Protein AF-A0A6G2QNS3-F1 (afdb_monomer_lite)

Secondary structure (DSSP, 8-state):
---EEEEEESS--SSTT-----GGGHHHHHHHHHHHHH-TTTEEEEEEEPSS--HHHHHHHHHHHH--TT-SEEEE-SS-EEE---------PPP-----S----TTTT-

Structure (mmCIF, N/CA/C/O backbone):
data_AF-A0A6G2QNS3-F1
#
_entry.id   AF-A0A6G2QNS3-F1
#
loop_
_atom_site.group_PDB
_atom_site.id
_atom_site.type_symbol
_atom_site.label_atom_id
_atom_site.label_alt_id
_atom_site.label_comp_id
_atom_site.label_asym_id
_atom_site.label_entity_id
_atom_site.label_seq_id
_atom_site.pdbx_PDB_ins_code
_atom_site.Cartn_x
_atom_site.Cartn_y
_atom_site.Cartn_z
_atom_site.occupancy
_atom_site.B_iso_or_equiv
_atom_site.auth_seq_id
_atom_site.auth_comp_id
_atom_site.auth_asym_id
_atom_site.auth_atom_id
_atom_site.pdbx_PDB_model_num
ATOM 1 N N . ASP A 1 1 ? 4.772 -9.949 -23.168 1.00 80.12 1 ASP A N 1
ATOM 2 C CA . ASP A 1 1 ? 4.125 -9.666 -21.872 1.00 80.12 1 ASP A CA 1
ATOM 3 C C . ASP A 1 1 ? 5.077 -8.932 -20.947 1.00 80.12 1 ASP A C 1
ATOM 5 O O . ASP A 1 1 ? 6.279 -9.148 -21.049 1.00 80.12 1 ASP A O 1
ATOM 9 N N . ALA A 1 2 ? 4.544 -8.053 -20.099 1.00 92.00 2 ALA A N 1
ATOM 10 C CA . ALA A 1 2 ? 5.285 -7.278 -19.103 1.00 92.00 2 ALA A CA 1
ATOM 11 C C . ALA A 1 2 ? 4.644 -7.476 -17.715 1.00 92.00 2 ALA A C 1
ATOM 13 O O . ALA A 1 2 ? 3.437 -7.732 -17.655 1.00 92.00 2 ALA A O 1
ATOM 14 N N . PRO A 1 3 ? 5.414 -7.376 -16.616 1.00 96.12 3 PRO A N 1
ATOM 15 C CA . PRO A 1 3 ? 4.869 -7.498 -15.268 1.00 96.12 3 PRO A CA 1
ATOM 16 C C . PRO A 1 3 ? 3.909 -6.341 -14.944 1.00 96.12 3 PRO A C 1
ATOM 18 O O . PRO A 1 3 ? 4.180 -5.182 -15.258 1.00 96.12 3 PRO A O 1
ATOM 21 N N . LEU A 1 4 ? 2.783 -6.655 -14.301 1.00 97.94 4 LEU A N 1
ATOM 22 C CA . LEU A 1 4 ? 1.786 -5.679 -13.867 1.00 97.94 4 LEU A CA 1
ATOM 23 C C . LEU A 1 4 ? 2.245 -4.954 -12.597 1.00 97.94 4 LEU A C 1
ATOM 25 O O . LEU A 1 4 ? 2.534 -5.589 -11.583 1.00 97.94 4 LEU A O 1
ATOM 29 N N . TRP A 1 5 ? 2.226 -3.623 -12.640 1.00 98.56 5 TRP A N 1
ATOM 30 C CA . TRP A 1 5 ? 2.439 -2.757 -11.484 1.00 98.56 5 TRP A CA 1
ATOM 31 C C . TRP A 1 5 ? 1.168 -1.981 -11.152 1.00 98.56 5 TRP A C 1
ATOM 33 O O . TRP A 1 5 ? 0.587 -1.325 -12.019 1.00 98.56 5 TRP A O 1
ATOM 43 N N . CYS A 1 6 ? 0.747 -2.030 -9.890 1.00 98.56 6 CYS A N 1
ATOM 44 C CA . CYS A 1 6 ? -0.391 -1.260 -9.399 1.00 98.56 6 CYS A CA 1
ATOM 45 C C . CYS A 1 6 ? 0.085 -0.078 -8.557 1.00 98.56 6 CYS A C 1
ATOM 47 O O . CYS A 1 6 ? 0.779 -0.252 -7.554 1.00 98.56 6 CYS A O 1
ATOM 49 N N . LEU A 1 7 ? -0.314 1.127 -8.958 1.00 98.62 7 LEU A N 1
ATOM 5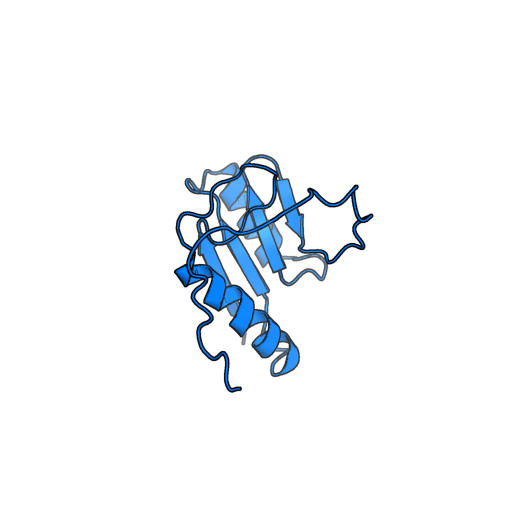0 C CA . LEU A 1 7 ? 0.040 2.358 -8.263 1.00 98.62 7 LEU A CA 1
ATOM 51 C C . LEU A 1 7 ? -1.119 2.818 -7.377 1.00 98.62 7 LEU A C 1
ATOM 53 O O . LEU A 1 7 ? -2.269 2.852 -7.818 1.00 98.62 7 LEU A O 1
ATOM 57 N N . THR A 1 8 ? -0.804 3.201 -6.145 1.00 98.50 8 THR A N 1
ATOM 58 C CA . THR A 1 8 ? -1.720 3.865 -5.209 1.00 98.50 8 THR A CA 1
ATOM 59 C C . THR A 1 8 ? -1.150 5.220 -4.798 1.00 98.50 8 THR A C 1
ATOM 61 O O . THR A 1 8 ? -0.007 5.545 -5.117 1.00 98.50 8 THR A O 1
ATOM 64 N N . ARG A 1 9 ? -1.939 6.044 -4.107 1.00 97.75 9 ARG A N 1
ATOM 65 C CA . ARG A 1 9 ? -1.473 7.300 -3.509 1.00 97.75 9 ARG A CA 1
ATOM 66 C C . ARG A 1 9 ? -2.148 7.523 -2.165 1.00 97.75 9 ARG A C 1
ATOM 68 O O . ARG A 1 9 ? -3.375 7.603 -2.111 1.00 97.75 9 ARG A O 1
ATOM 75 N N . GLY A 1 10 ? -1.351 7.663 -1.108 1.00 95.56 10 GLY A N 1
ATOM 76 C CA . GLY A 1 10 ? -1.857 7.877 0.248 1.00 95.56 10 GLY A CA 1
ATOM 77 C C . GLY A 1 10 ? -2.585 6.656 0.816 1.00 95.56 10 GLY A C 1
ATOM 78 O O . GLY A 1 10 ? -3.527 6.811 1.597 1.00 95.56 10 GLY A O 1
ATOM 79 N N . ALA A 1 11 ? -2.194 5.451 0.386 1.00 97.31 11 ALA A N 1
ATOM 80 C CA . ALA A 1 11 ? -2.773 4.182 0.828 1.00 97.31 11 ALA A CA 1
ATOM 81 C C . ALA A 1 11 ? -1.969 3.510 1.955 1.00 97.31 11 ALA A C 1
ATOM 83 O O . ALA A 1 11 ? -2.482 2.602 2.614 1.00 97.31 11 ALA A O 1
ATOM 84 N N . VAL A 1 12 ? -0.730 3.955 2.198 1.00 97.12 12 VAL A N 1
ATOM 85 C CA . VAL A 1 12 ? 0.138 3.452 3.271 1.00 97.12 12 VAL A CA 1
ATOM 86 C C . VAL A 1 12 ? 0.892 4.590 3.955 1.00 97.12 12 VAL A C 1
ATOM 88 O O . VAL A 1 12 ? 1.145 5.630 3.354 1.00 97.12 12 VAL A O 1
ATOM 91 N N . ALA A 1 13 ? 1.292 4.357 5.203 1.00 96.75 13 ALA A N 1
ATOM 92 C CA . ALA A 1 13 ? 2.240 5.194 5.927 1.00 96.75 13 ALA A CA 1
ATOM 93 C C . ALA A 1 13 ? 3.595 4.476 6.002 1.00 96.75 13 ALA A C 1
ATOM 95 O O . ALA A 1 13 ? 3.651 3.297 6.360 1.00 96.75 13 ALA A O 1
ATOM 96 N N . VAL A 1 14 ? 4.682 5.182 5.692 1.00 96.62 14 VAL A N 1
ATOM 97 C CA .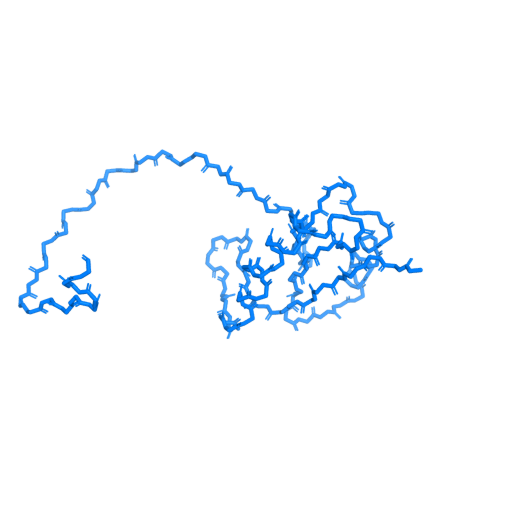 VAL A 1 14 ? 6.064 4.685 5.830 1.00 96.62 14 VAL A CA 1
ATOM 98 C C . VAL A 1 14 ? 6.775 5.271 7.046 1.00 96.62 14 VAL A C 1
ATOM 100 O O . VAL A 1 14 ? 7.861 4.819 7.407 1.00 96.62 14 VAL A O 1
ATOM 103 N N . SER A 1 15 ? 6.167 6.266 7.692 1.00 94.12 15 SER A N 1
ATOM 104 C CA . SER A 1 15 ? 6.718 6.937 8.863 1.00 94.12 15 SER A CA 1
ATOM 105 C C . SER A 1 15 ? 5.662 7.182 9.950 1.00 94.12 15 SER A C 1
ATOM 107 O O . SER A 1 15 ? 4.467 7.278 9.654 1.00 94.12 15 SER A O 1
ATOM 109 N N . PRO A 1 16 ? 6.065 7.271 11.233 1.00 92.62 16 PRO A N 1
ATOM 110 C CA . PRO A 1 16 ? 5.143 7.615 12.309 1.00 92.62 16 PRO A CA 1
ATOM 111 C C . PRO A 1 16 ? 4.474 8.974 12.074 1.00 92.62 16 PRO A C 1
ATOM 113 O O . PRO A 1 16 ? 5.151 9.971 11.840 1.00 92.62 16 PRO A O 1
ATOM 116 N N . GLY A 1 17 ? 3.145 9.015 12.188 1.00 92.12 17 GLY A N 1
ATOM 117 C CA . GLY A 1 17 ? 2.358 10.246 12.046 1.00 92.12 17 GLY A CA 1
ATOM 118 C C . GLY A 1 17 ? 2.019 10.642 10.606 1.00 92.12 17 GLY A C 1
ATOM 119 O O . GLY A 1 17 ? 1.311 11.626 10.412 1.00 92.12 17 GLY A O 1
ATOM 120 N N . GLU A 1 18 ? 2.469 9.884 9.606 1.00 95.06 18 GLU A N 1
ATOM 121 C CA . GLU A 1 18 ? 2.047 10.073 8.218 1.00 95.06 18 GLU A CA 1
ATOM 122 C C . GLU A 1 18 ? 0.561 9.726 8.042 1.00 95.06 18 GLU A C 1
ATOM 124 O O . GLU A 1 18 ? 0.077 8.708 8.547 1.00 95.06 18 GLU A O 1
ATOM 129 N N . SER A 1 19 ? -0.177 10.591 7.344 1.00 94.19 19 SER A N 1
ATOM 130 C CA . SER A 1 19 ? -1.600 10.398 7.072 1.00 94.19 19 SER A CA 1
ATOM 131 C C . SER A 1 19 ? -1.827 9.379 5.952 1.00 94.19 19 SER A C 1
ATOM 133 O O . SER A 1 19 ? -1.042 9.262 5.017 1.00 94.19 19 SER A O 1
ATOM 135 N N . VAL A 1 20 ? -2.951 8.660 6.028 1.00 95.75 20 VAL A N 1
ATOM 136 C CA . VAL A 1 20 ? -3.396 7.706 4.998 1.00 95.75 20 VAL A CA 1
ATOM 137 C C . VAL A 1 20 ? -4.772 8.149 4.489 1.00 95.75 20 VAL A C 1
ATOM 139 O O . VAL A 1 20 ? -5.797 7.647 4.958 1.00 95.75 20 VAL A O 1
ATOM 142 N N . PRO A 1 21 ? -4.836 9.157 3.597 1.00 96.00 21 PRO A N 1
ATOM 143 C CA . PRO A 1 21 ? -6.099 9.764 3.173 1.00 96.00 21 PRO A CA 1
ATOM 144 C C . PRO A 1 21 ? -6.929 8.878 2.232 1.00 96.00 21 PRO A C 1
ATOM 146 O O . PRO A 1 21 ? -8.112 9.151 2.037 1.00 96.00 21 PRO A O 1
ATOM 149 N N . ALA A 1 22 ? -6.347 7.821 1.653 1.00 96.25 22 ALA A N 1
ATOM 150 C CA . ALA A 1 22 ? -7.008 6.948 0.684 1.00 96.25 22 ALA A CA 1
ATOM 151 C C . ALA A 1 22 ? -7.108 5.486 1.172 1.00 96.25 22 ALA A C 1
ATOM 153 O O . ALA A 1 22 ? -6.613 4.575 0.502 1.00 96.25 22 ALA A O 1
ATOM 154 N N . PRO A 1 23 ? -7.792 5.206 2.300 1.00 94.38 23 PRO A N 1
ATOM 155 C CA . PRO A 1 23 ? -7.848 3.860 2.877 1.00 94.38 23 PRO A CA 1
ATOM 156 C C . PRO A 1 23 ? -8.479 2.822 1.937 1.00 94.38 23 PRO A C 1
ATOM 158 O O . PRO A 1 23 ? -8.125 1.649 1.998 1.00 94.38 23 PRO A O 1
ATOM 161 N N . LEU A 1 24 ? -9.365 3.230 1.020 1.00 97.50 24 LEU A N 1
ATOM 162 C CA . LEU A 1 24 ? -9.944 2.317 0.028 1.00 97.50 24 LEU A CA 1
ATOM 163 C C . LEU A 1 24 ? -8.899 1.767 -0.952 1.00 97.50 24 LEU A C 1
ATOM 165 O O . LEU A 1 24 ? -9.005 0.620 -1.378 1.00 97.50 24 LEU A O 1
ATOM 169 N N . GLN A 1 25 ? -7.859 2.541 -1.274 1.00 98.25 25 GLN A N 1
ATOM 170 C CA . GLN A 1 25 ? -6.779 2.062 -2.137 1.00 98.25 25 GLN A CA 1
ATOM 171 C C . GLN A 1 25 ? -5.902 1.021 -1.434 1.00 98.25 25 GLN A C 1
ATOM 173 O O . GLN A 1 25 ? -5.282 0.200 -2.106 1.00 98.25 25 GLN A O 1
ATOM 178 N N . ALA A 1 26 ? -5.910 0.960 -0.095 1.00 96.62 26 ALA A N 1
ATOM 179 C CA . ALA A 1 26 ? -5.160 -0.052 0.644 1.00 96.62 26 ALA A CA 1
ATOM 180 C C . ALA A 1 26 ? -5.599 -1.489 0.299 1.00 96.62 26 ALA A C 1
ATOM 182 O O . ALA A 1 26 ? -4.797 -2.424 0.393 1.00 96.62 26 ALA A O 1
ATOM 183 N N . ALA A 1 27 ? -6.840 -1.668 -0.173 1.00 97.62 27 ALA A N 1
ATOM 184 C CA . ALA A 1 27 ? 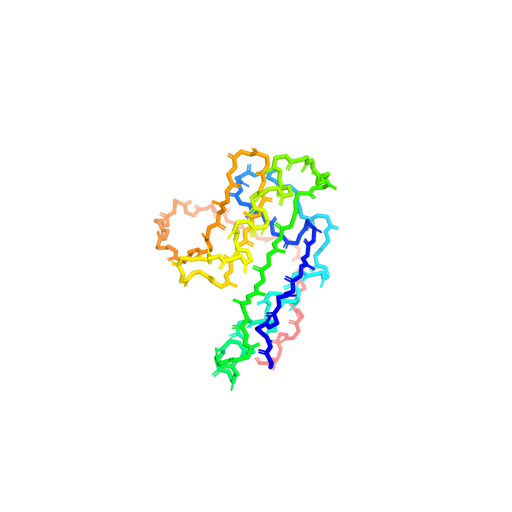-7.336 -2.947 -0.674 1.00 97.62 27 ALA A CA 1
ATOM 185 C C . ALA A 1 27 ? -6.493 -3.490 -1.846 1.00 97.62 27 ALA A C 1
ATOM 187 O O . ALA A 1 27 ? -6.296 -4.702 -1.939 1.00 97.62 27 ALA A O 1
ATOM 188 N N . VAL A 1 28 ? -5.919 -2.610 -2.680 1.00 98.12 28 VAL A N 1
ATOM 189 C CA . VAL A 1 28 ? -5.032 -2.986 -3.795 1.00 98.12 28 VAL A CA 1
ATOM 190 C C . VAL A 1 28 ? -3.777 -3.689 -3.283 1.00 98.12 28 VAL A C 1
ATOM 192 O O . VAL A 1 28 ? -3.375 -4.696 -3.855 1.00 98.12 28 VAL A O 1
ATOM 195 N N . HIS A 1 29 ? -3.192 -3.244 -2.166 1.00 97.31 29 HIS A N 1
ATOM 196 C CA . HIS A 1 29 ? -2.044 -3.933 -1.564 1.00 97.31 29 HIS A CA 1
ATOM 197 C C . HIS A 1 29 ? -2.423 -5.300 -0.985 1.00 97.31 29 HIS A C 1
ATOM 199 O O . HIS A 1 29 ? -1.607 -6.220 -0.986 1.00 97.31 29 HIS A O 1
ATOM 205 N N . GLY A 1 30 ? -3.647 -5.441 -0.466 1.00 95.94 30 GLY A N 1
ATOM 206 C CA . GLY A 1 30 ? -4.189 -6.728 -0.026 1.00 95.94 30 GLY A CA 1
ATOM 207 C C . GLY A 1 30 ? -4.290 -7.724 -1.175 1.00 95.94 30 GLY A C 1
ATOM 208 O O . GLY A 1 30 ? -3.708 -8.805 -1.099 1.00 95.94 30 GLY A O 1
ATOM 209 N N . LEU A 1 31 ? -4.968 -7.318 -2.248 1.00 97.56 31 LEU A N 1
ATOM 210 C CA . LEU A 1 31 ? -5.131 -8.117 -3.460 1.00 97.56 31 LEU A CA 1
ATOM 211 C C . LEU A 1 31 ? -3.787 -8.420 -4.136 1.00 97.56 31 LEU A C 1
ATOM 213 O O . LEU A 1 31 ? -3.533 -9.557 -4.517 1.00 97.56 31 LEU A O 1
ATOM 217 N N . GLY A 1 32 ? -2.903 -7.426 -4.237 1.00 97.69 32 GLY A N 1
ATOM 218 C CA . GLY A 1 32 ? -1.601 -7.556 -4.886 1.00 97.69 32 GLY A CA 1
ATOM 219 C C . GLY A 1 32 ? -0.708 -8.618 -4.246 1.00 97.69 32 GLY A C 1
ATOM 220 O O . GLY A 1 32 ? -0.046 -9.364 -4.957 1.00 97.69 32 GLY A O 1
ATOM 221 N N . ARG A 1 33 ? -0.749 -8.771 -2.914 1.00 97.31 33 ARG A N 1
ATOM 222 C CA . ARG A 1 33 ? -0.030 -9.861 -2.227 1.00 97.31 33 ARG A CA 1
ATOM 223 C C . ARG A 1 33 ? -0.533 -11.249 -2.619 1.00 97.31 33 ARG A C 1
ATOM 225 O O . ARG A 1 33 ? 0.259 -12.180 -2.641 1.00 97.31 33 ARG A O 1
ATOM 232 N N . VAL A 1 34 ? -1.824 -11.394 -2.913 1.00 98.19 34 VAL A N 1
ATOM 233 C CA . VAL A 1 34 ? -2.387 -12.660 -3.408 1.00 98.19 34 VAL A CA 1
ATOM 234 C C . VAL A 1 34 ? -1.991 -12.870 -4.869 1.00 98.19 34 VAL A C 1
ATOM 236 O O . VAL A 1 34 ? -1.514 -13.943 -5.223 1.00 98.19 34 VAL A O 1
ATOM 239 N N . ALA A 1 35 ? -2.079 -11.827 -5.698 1.00 98.06 35 ALA A N 1
ATOM 240 C CA . ALA A 1 35 ? -1.661 -11.885 -7.098 1.00 98.06 35 ALA A CA 1
ATOM 241 C C . ALA A 1 35 ? -0.173 -12.251 -7.261 1.00 98.06 35 ALA A C 1
ATOM 243 O O . ALA A 1 35 ? 0.162 -13.015 -8.162 1.00 98.06 35 ALA A O 1
ATOM 244 N N . ALA A 1 36 ? 0.701 -11.773 -6.370 1.00 97.12 36 ALA A N 1
ATOM 245 C CA . ALA A 1 36 ? 2.116 -12.146 -6.338 1.00 97.12 36 ALA A CA 1
ATOM 246 C C . ALA A 1 36 ? 2.330 -13.655 -6.109 1.00 97.12 36 ALA A C 1
ATOM 248 O O . ALA A 1 36 ? 3.267 -14.234 -6.653 1.00 97.12 36 ALA A O 1
ATOM 249 N N . LEU A 1 37 ? 1.453 -14.296 -5.327 1.00 97.94 37 LEU A N 1
ATOM 250 C CA . LEU A 1 37 ? 1.510 -15.732 -5.040 1.00 97.94 37 LEU A CA 1
ATOM 251 C C . LEU A 1 37 ? 0.908 -16.572 -6.172 1.00 97.94 37 LEU A C 1
ATOM 253 O O . LEU A 1 37 ? 1.446 -17.623 -6.506 1.00 97.94 37 LEU A O 1
ATOM 257 N N . GLU A 1 38 ? -0.198 -16.120 -6.762 1.00 98.31 38 GLU A N 1
ATOM 258 C CA . GLU A 1 38 ? -0.899 -16.855 -7.823 1.00 98.31 38 GLU A CA 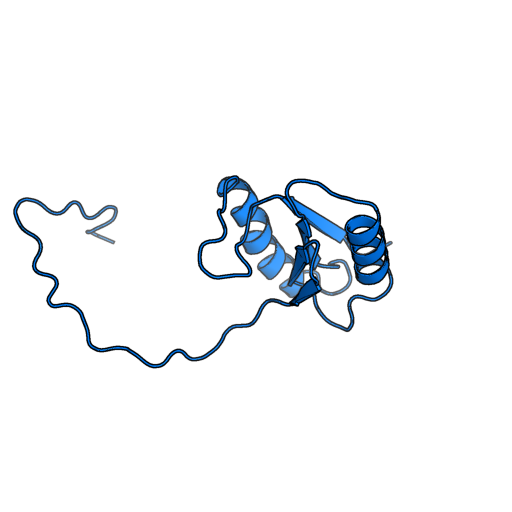1
ATOM 259 C C . GLU A 1 38 ? -0.252 -16.678 -9.205 1.00 98.31 38 GLU A C 1
ATOM 261 O O . GLU A 1 38 ? -0.234 -17.608 -10.012 1.00 98.31 38 GLU A O 1
ATOM 266 N N . TYR A 1 39 ? 0.303 -15.495 -9.486 1.00 97.25 39 TYR A N 1
ATOM 267 C CA . TYR A 1 39 ? 0.831 -15.113 -10.799 1.00 97.25 39 TYR A CA 1
ATOM 268 C C . TYR A 1 39 ? 2.247 -14.505 -10.721 1.00 97.25 39 TYR A C 1
ATOM 270 O O . TYR A 1 39 ? 2.480 -13.423 -11.273 1.00 97.25 39 TYR A O 1
ATOM 278 N N . PRO A 1 40 ? 3.237 -15.195 -10.120 1.00 95.19 40 PRO A N 1
ATOM 279 C CA . PRO A 1 40 ? 4.558 -14.624 -9.829 1.00 95.19 40 PRO A CA 1
ATOM 280 C C . PRO A 1 40 ? 5.334 -14.164 -11.074 1.00 95.19 40 PRO A C 1
ATOM 282 O O . PRO A 1 40 ? 6.141 -13.248 -10.998 1.00 95.19 40 PRO A O 1
ATOM 285 N N . HIS A 1 41 ? 5.081 -14.755 -12.247 1.00 94.75 41 HIS A N 1
ATOM 286 C CA . HIS A 1 41 ? 5.745 -14.367 -13.502 1.00 94.75 41 HIS A CA 1
ATOM 287 C C . HIS A 1 41 ? 5.089 -13.176 -14.218 1.00 94.75 41 HIS A C 1
ATOM 289 O O . HIS A 1 41 ? 5.635 -12.671 -15.197 1.00 94.75 41 HIS A O 1
ATOM 295 N N . ARG A 1 42 ? 3.893 -12.760 -13.782 1.00 95.94 42 ARG A N 1
ATOM 296 C CA . ARG A 1 42 ? 3.119 -11.661 -14.387 1.00 95.94 42 ARG A CA 1
ATOM 297 C C . ARG A 1 42 ? 2.939 -10.477 -13.448 1.00 95.94 42 ARG A C 1
ATOM 299 O O . ARG A 1 42 ? 2.432 -9.443 -13.874 1.00 95.94 42 ARG A O 1
ATOM 306 N N . TRP A 1 43 ? 3.329 -10.623 -12.191 1.00 97.75 43 TRP A N 1
ATOM 307 C CA . TRP A 1 43 ? 3.184 -9.599 -11.177 1.00 97.75 43 TRP A CA 1
ATOM 308 C C . TRP A 1 43 ? 4.508 -8.867 -10.967 1.00 97.75 43 TRP A C 1
ATOM 310 O O . TRP A 1 43 ? 5.536 -9.497 -10.745 1.00 97.75 43 TRP A O 1
ATOM 320 N N . GLY A 1 44 ? 4.478 -7.540 -11.072 1.00 98.00 44 GLY A N 1
ATOM 321 C CA . GLY A 1 44 ? 5.610 -6.676 -10.747 1.00 98.00 44 GLY A CA 1
ATOM 322 C C . GLY A 1 44 ? 5.564 -6.235 -9.293 1.00 98.00 44 GLY A C 1
ATOM 323 O O . GLY A 1 44 ? 6.516 -6.446 -8.550 1.00 98.00 44 GLY A O 1
ATOM 324 N N . GLY A 1 45 ? 4.434 -5.666 -8.869 1.00 98.38 45 GLY A N 1
ATOM 325 C CA . GLY A 1 45 ? 4.283 -5.209 -7.495 1.00 98.38 45 GLY A CA 1
ATOM 326 C C . GLY A 1 45 ? 3.239 -4.120 -7.297 1.00 98.38 45 GLY A C 1
ATOM 327 O O . GLY A 1 45 ? 2.486 -3.741 -8.197 1.00 98.38 45 GLY A O 1
ATOM 328 N N . THR A 1 46 ? 3.226 -3.582 -6.081 1.00 98.75 46 THR A N 1
ATOM 329 C CA . THR A 1 46 ? 2.481 -2.374 -5.720 1.00 98.75 46 THR A CA 1
ATOM 330 C C . THR A 1 46 ? 3.429 -1.251 -5.324 1.00 98.75 46 THR A C 1
ATOM 332 O O . THR A 1 46 ? 4.390 -1.505 -4.596 1.00 98.75 46 THR A O 1
ATOM 335 N N . VAL A 1 47 ? 3.131 -0.020 -5.749 1.00 98.75 47 VAL A N 1
ATOM 336 C CA . VAL A 1 47 ? 3.869 1.184 -5.339 1.00 98.75 47 VAL A CA 1
ATOM 337 C C . VAL A 1 47 ? 2.898 2.252 -4.848 1.00 98.75 47 VAL A C 1
ATOM 339 O O . VAL A 1 47 ? 2.029 2.684 -5.602 1.00 98.75 47 VAL A O 1
ATOM 342 N N . ASP A 1 48 ? 3.066 2.716 -3.613 1.00 98.62 48 ASP A N 1
ATOM 343 C CA . ASP A 1 48 ? 2.340 3.888 -3.116 1.00 98.62 48 ASP A CA 1
ATOM 344 C C . ASP A 1 48 ? 3.126 5.178 -3.383 1.00 98.62 48 ASP A C 1
ATOM 346 O O . ASP A 1 48 ? 4.299 5.297 -3.024 1.00 98.62 48 ASP A O 1
ATOM 350 N N . LEU A 1 49 ? 2.487 6.149 -4.026 1.00 98.38 49 LEU A N 1
ATOM 351 C CA . LEU A 1 49 ? 3.074 7.420 -4.441 1.00 98.38 49 LEU A CA 1
ATOM 352 C C . LEU A 1 49 ? 2.884 8.512 -3.378 1.00 98.38 49 LEU A C 1
ATOM 354 O O . LEU A 1 49 ? 1.933 8.445 -2.595 1.00 98.38 49 LEU A O 1
ATOM 358 N N . PRO A 1 50 ? 3.749 9.546 -3.363 1.00 96.25 50 PRO A N 1
ATOM 359 C CA . PRO A 1 50 ? 3.505 10.731 -2.550 1.00 96.25 50 PRO A CA 1
ATOM 360 C C . PRO A 1 50 ? 2.292 11.514 -3.076 1.00 96.25 50 PRO A C 1
ATOM 362 O O . PRO A 1 50 ? 1.889 11.353 -4.231 1.00 96.25 50 PRO A O 1
ATOM 365 N N . ASP A 1 51 ? 1.742 12.411 -2.253 1.00 93.62 51 ASP A N 1
ATOM 366 C CA . ASP A 1 51 ? 0.622 13.279 -2.650 1.00 93.62 51 ASP A CA 1
ATOM 367 C C . ASP A 1 51 ? 0.922 14.059 -3.941 1.00 93.62 51 ASP A C 1
ATOM 369 O O . ASP A 1 51 ? 0.097 14.106 -4.862 1.00 93.62 51 ASP A O 1
ATOM 373 N N . THR A 1 52 ? 2.145 14.587 -4.030 1.00 94.44 52 THR A N 1
ATOM 374 C CA . THR A 1 52 ? 2.687 15.262 -5.211 1.00 94.44 52 THR A CA 1
ATOM 375 C C . THR A 1 52 ? 3.850 14.460 -5.774 1.00 94.44 52 THR A C 1
ATOM 377 O O . THR A 1 52 ? 4.868 14.281 -5.106 1.00 94.44 52 THR A O 1
ATOM 380 N N . LEU A 1 53 ? 3.716 14.016 -7.024 1.00 95.94 53 LEU A N 1
ATOM 381 C CA . LEU A 1 53 ? 4.791 13.364 -7.765 1.00 95.94 53 LEU A CA 1
ATOM 382 C C . LEU A 1 53 ? 5.687 14.431 -8.408 1.00 95.94 53 LEU A C 1
ATOM 384 O O . LEU A 1 53 ? 5.415 14.894 -9.513 1.00 95.94 53 LEU A O 1
ATOM 388 N N . ASP A 1 54 ? 6.725 14.848 -7.687 1.00 96.19 54 ASP A N 1
ATOM 389 C CA . ASP A 1 54 ? 7.772 15.718 -8.226 1.00 96.19 54 ASP A CA 1
ATOM 390 C C . ASP A 1 54 ? 8.746 14.950 -9.139 1.00 96.19 54 ASP A C 1
ATOM 392 O O . ASP A 1 54 ? 8.716 13.720 -9.215 1.00 96.19 54 ASP A O 1
ATOM 396 N N . GLU A 1 55 ? 9.619 15.680 -9.837 1.00 96.81 55 GLU A N 1
ATOM 397 C CA . GLU A 1 55 ? 10.601 15.115 -10.775 1.00 96.81 55 GLU A CA 1
ATOM 398 C C . GLU A 1 55 ? 11.460 14.031 -10.115 1.00 96.81 55 GLU A C 1
ATOM 400 O O . GLU A 1 55 ? 11.581 12.919 -10.624 1.00 96.81 55 GLU A O 1
ATOM 405 N N . ARG A 1 56 ? 11.943 14.296 -8.899 1.00 96.81 56 ARG A N 1
ATOM 406 C CA . ARG A 1 56 ? 12.763 13.350 -8.140 1.00 96.81 56 ARG A CA 1
ATOM 407 C C . ARG A 1 56 ? 12.000 12.075 -7.765 1.00 96.81 56 ARG A C 1
ATOM 409 O O . ARG A 1 56 ? 12.572 10.987 -7.722 1.00 96.81 56 ARG A O 1
ATOM 416 N N . SER A 1 57 ? 10.719 12.179 -7.427 1.00 97.50 57 SER A N 1
ATOM 417 C CA . SER A 1 57 ? 9.872 11.022 -7.121 1.00 97.50 57 SER A CA 1
ATOM 418 C C . SER A 1 57 ? 9.487 10.259 -8.390 1.00 97.50 57 SER A C 1
ATOM 420 O O . SER A 1 57 ? 9.400 9.033 -8.347 1.00 97.50 57 SER A O 1
ATOM 422 N N . ALA A 1 58 ? 9.327 10.947 -9.523 1.00 98.00 58 ALA A N 1
ATOM 423 C CA . ALA A 1 58 ? 9.122 10.325 -10.828 1.00 98.00 58 ALA A CA 1
ATOM 424 C C . ALA A 1 58 ? 10.361 9.536 -11.286 1.00 98.00 58 ALA A C 1
ATOM 426 O O . ALA A 1 58 ? 10.224 8.392 -11.713 1.00 98.00 58 ALA A O 1
ATOM 427 N N . GLU A 1 59 ? 11.566 10.085 -11.115 1.00 98.06 59 GLU A N 1
ATOM 428 C CA . GLU A 1 59 ? 12.829 9.380 -11.379 1.00 98.06 59 GLU A CA 1
ATOM 429 C C . GLU A 1 59 ? 12.962 8.114 -10.526 1.00 98.06 59 GLU A C 1
ATOM 431 O O . GLU A 1 59 ? 13.300 7.044 -11.032 1.00 98.06 59 GLU A O 1
ATOM 436 N N . ARG A 1 60 ? 12.640 8.204 -9.230 1.00 98.12 60 ARG A N 1
ATOM 437 C CA . ARG A 1 60 ? 12.635 7.036 -8.336 1.00 98.12 60 ARG A CA 1
ATOM 438 C C . ARG A 1 60 ? 11.619 5.987 -8.756 1.00 98.12 60 ARG A C 1
ATOM 440 O O . ARG A 1 60 ? 11.936 4.803 -8.719 1.00 98.12 60 ARG A O 1
ATOM 447 N N . LEU A 1 61 ? 10.415 6.402 -9.145 1.00 98.50 61 LEU A N 1
ATOM 448 C CA . LEU A 1 61 ? 9.405 5.485 -9.662 1.00 98.50 61 LEU A CA 1
ATOM 449 C C . LEU A 1 61 ? 9.914 4.781 -10.925 1.00 98.50 61 LEU A C 1
ATOM 451 O O . LEU A 1 61 ? 9.821 3.562 -11.011 1.00 98.50 61 LEU A O 1
ATOM 455 N N . ALA A 1 62 ? 10.494 5.523 -11.871 1.00 98.38 62 ALA A N 1
ATOM 456 C CA . ALA A 1 62 ? 11.069 4.948 -13.083 1.00 98.38 62 ALA A CA 1
ATOM 457 C C . ALA A 1 62 ? 12.181 3.935 -12.764 1.00 98.38 62 ALA A C 1
ATOM 459 O O . ALA A 1 62 ? 12.196 2.853 -13.345 1.00 98.38 62 ALA A O 1
ATOM 460 N N . ALA A 1 63 ? 13.057 4.243 -11.801 1.00 97.94 63 ALA A N 1
ATOM 461 C CA . ALA A 1 63 ? 14.097 3.323 -11.347 1.00 97.94 63 ALA A CA 1
ATOM 462 C C . ALA A 1 63 ? 13.511 2.033 -10.746 1.00 97.94 63 ALA A C 1
ATOM 464 O O . ALA A 1 63 ? 13.937 0.948 -11.125 1.00 97.94 63 ALA A O 1
ATOM 465 N N . VAL A 1 64 ? 12.492 2.140 -9.884 1.00 97.75 64 VAL A N 1
ATOM 466 C CA . VAL A 1 64 ? 11.792 0.980 -9.295 1.00 97.75 64 VAL A CA 1
ATOM 467 C C . VAL A 1 64 ? 11.141 0.105 -10.366 1.00 97.75 64 VAL A C 1
ATOM 469 O O . VAL A 1 64 ? 11.223 -1.116 -10.294 1.00 97.75 64 VAL A O 1
ATOM 472 N N . LEU A 1 65 ? 10.497 0.711 -11.366 1.00 97.62 65 LEU A N 1
ATOM 473 C CA . LEU A 1 65 ? 9.847 -0.032 -12.449 1.00 97.62 65 LEU A CA 1
ATOM 474 C C . LEU A 1 65 ? 10.857 -0.702 -13.395 1.00 97.62 65 LEU A C 1
ATOM 476 O O . LEU A 1 65 ? 10.517 -1.705 -14.021 1.00 97.62 65 LEU A O 1
ATOM 480 N N . ALA A 1 66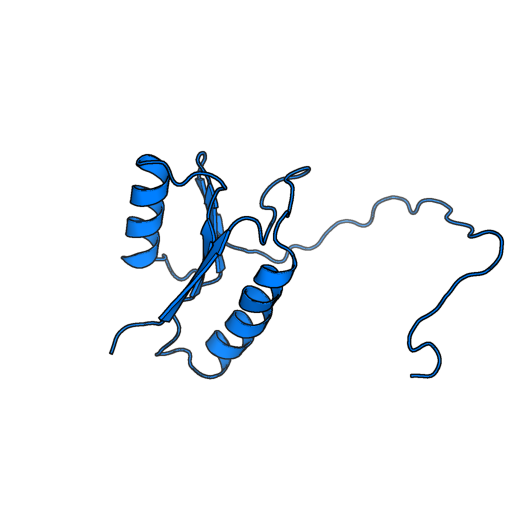 ? 12.070 -0.152 -13.512 1.00 97.50 66 ALA A N 1
ATOM 481 C CA . ALA A 1 66 ? 13.143 -0.708 -14.332 1.00 97.50 66 ALA A CA 1
ATOM 482 C C . ALA A 1 66 ? 13.880 -1.863 -13.633 1.00 97.50 66 ALA A C 1
ATOM 484 O O . ALA A 1 66 ? 14.137 -2.886 -14.264 1.00 97.50 66 ALA A O 1
ATOM 485 N N . ASP A 1 67 ? 14.202 -1.704 -12.348 1.00 96.50 67 ASP A N 1
ATOM 486 C CA . ASP A 1 67 ? 14.821 -2.731 -11.509 1.00 96.50 67 ASP A CA 1
ATOM 487 C C . ASP A 1 67 ? 14.374 -2.555 -10.044 1.00 96.50 67 ASP A C 1
ATOM 489 O O . ASP A 1 67 ? 14.890 -1.690 -9.328 1.00 96.50 67 ASP A O 1
ATOM 493 N N . PRO A 1 68 ? 13.415 -3.365 -9.565 1.00 94.75 68 PRO A N 1
ATOM 494 C CA . PRO A 1 68 ? 12.904 -3.238 -8.208 1.00 94.75 68 PRO A CA 1
ATOM 495 C C . PRO A 1 68 ? 13.816 -3.883 -7.152 1.00 94.75 68 PRO A C 1
ATOM 497 O O . PRO A 1 68 ? 13.472 -3.875 -5.970 1.00 94.75 68 PRO A O 1
ATOM 500 N N . GLY A 1 69 ? 14.946 -4.493 -7.536 1.00 94.38 69 GLY A N 1
ATOM 501 C CA . GLY A 1 69 ? 15.872 -5.119 -6.586 1.00 94.38 69 GLY A CA 1
ATOM 502 C C . GLY A 1 69 ? 15.277 -6.303 -5.814 1.00 94.38 69 GLY A C 1
ATOM 503 O O . GLY A 1 69 ? 15.707 -6.592 -4.699 1.00 94.38 69 GLY A O 1
ATOM 504 N N . GLY A 1 70 ? 14.273 -6.975 -6.387 1.00 94.62 70 GLY A N 1
ATOM 505 C CA . GLY A 1 70 ? 13.555 -8.090 -5.758 1.00 94.62 70 GLY A CA 1
ATOM 506 C C . GLY A 1 70 ? 12.419 -7.681 -4.812 1.00 94.62 70 GLY A C 1
ATOM 507 O O . GLY A 1 70 ? 11.815 -8.552 -4.190 1.00 94.62 70 GLY A O 1
ATOM 508 N N . GLU A 1 71 ? 12.106 -6.389 -4.703 1.00 97.69 71 GLU A N 1
ATOM 509 C CA . GLU A 1 71 ? 10.965 -5.891 -3.931 1.00 97.69 71 GLU A CA 1
ATOM 510 C C . GLU A 1 71 ? 9.677 -5.860 -4.769 1.00 97.69 71 GLU A C 1
ATOM 512 O O . GLU A 1 71 ? 9.693 -5.459 -5.927 1.00 97.69 71 GLU A O 1
ATOM 517 N N . ASP A 1 72 ? 8.532 -6.197 -4.171 1.00 97.81 72 ASP A N 1
ATOM 518 C CA . ASP A 1 72 ? 7.216 -6.150 -4.837 1.00 97.81 72 ASP A CA 1
ATOM 519 C C . ASP A 1 72 ? 6.190 -5.255 -4.110 1.00 97.81 72 ASP A C 1
ATOM 521 O O . ASP A 1 72 ? 5.051 -5.076 -4.549 1.00 97.81 72 ASP A O 1
ATOM 525 N N . GLN A 1 73 ? 6.581 -4.670 -2.977 1.00 98.56 73 GLN A N 1
ATOM 526 C CA . GLN A 1 73 ? 5.740 -3.832 -2.126 1.00 98.56 73 GLN A CA 1
ATOM 527 C C . GLN A 1 73 ? 6.529 -2.603 -1.701 1.00 98.56 73 GLN A C 1
ATOM 529 O O . GLN A 1 73 ? 7.257 -2.631 -0.703 1.00 98.56 73 GLN A O 1
ATOM 534 N N . LEU A 1 74 ? 6.370 -1.527 -2.469 1.00 98.69 74 LEU A N 1
ATOM 535 C CA . LEU A 1 74 ? 7.156 -0.314 -2.321 1.00 98.69 74 LEU A CA 1
ATOM 536 C C . LEU A 1 74 ? 6.289 0.910 -2.019 1.00 98.69 74 LEU A C 1
ATOM 538 O O . LEU A 1 74 ? 5.094 0.962 -2.305 1.00 98.69 74 LEU A O 1
ATOM 542 N N . ALA A 1 75 ? 6.928 1.932 -1.470 1.00 98.56 75 ALA A N 1
ATOM 543 C CA . ALA A 1 75 ? 6.380 3.273 -1.371 1.00 98.56 75 ALA A CA 1
ATOM 544 C C . ALA A 1 75 ? 7.451 4.284 -1.778 1.00 98.56 75 ALA A C 1
ATOM 546 O O . ALA A 1 75 ? 8.575 4.262 -1.272 1.00 98.56 75 ALA A O 1
ATOM 547 N N . VAL A 1 76 ? 7.101 5.173 -2.700 1.00 98.50 76 VAL A N 1
ATOM 548 C CA . VAL A 1 76 ? 7.951 6.282 -3.129 1.00 98.50 76 VAL A CA 1
ATOM 549 C C . VAL A 1 76 ? 7.586 7.505 -2.301 1.00 98.50 76 VAL A C 1
ATOM 551 O O . VAL A 1 76 ? 6.413 7.841 -2.145 1.00 98.50 76 VAL A O 1
ATOM 554 N N . ARG A 1 77 ? 8.598 8.186 -1.767 1.00 96.94 77 ARG A N 1
ATOM 555 C CA . ARG A 1 77 ? 8.468 9.481 -1.092 1.00 96.94 77 ARG A CA 1
ATOM 556 C C . ARG A 1 77 ? 9.596 10.420 -1.533 1.00 96.94 77 ARG A C 1
ATOM 558 O O . ARG A 1 77 ? 10.628 9.948 -2.020 1.00 96.94 77 ARG A O 1
ATOM 565 N N . PRO A 1 78 ? 9.481 11.739 -1.282 1.00 92.62 78 PRO A N 1
ATOM 566 C CA . PRO A 1 78 ? 10.533 12.697 -1.631 1.00 92.62 78 PRO A CA 1
ATOM 567 C C . PRO A 1 78 ? 11.897 12.377 -1.004 1.00 92.62 78 PRO A C 1
ATOM 569 O O . PRO A 1 78 ? 12.938 12.686 -1.591 1.00 92.62 78 PRO A O 1
ATOM 572 N N . ALA A 1 79 ? 11.913 11.729 0.165 1.00 90.81 79 ALA A N 1
ATOM 573 C CA . ALA A 1 79 ? 13.139 11.336 0.854 1.00 90.81 79 ALA A CA 1
ATOM 574 C C . ALA A 1 79 ? 13.779 10.067 0.262 1.00 90.81 79 ALA A C 1
ATOM 576 O O . ALA A 1 79 ? 14.979 10.060 -0.017 1.00 90.81 79 ALA A O 1
ATOM 577 N N . ALA A 1 80 ? 12.996 9.009 0.039 1.00 95.38 80 ALA A N 1
ATOM 578 C CA . ALA A 1 80 ? 13.502 7.686 -0.321 1.00 95.38 80 ALA A CA 1
ATOM 579 C C . ALA A 1 80 ? 12.413 6.790 -0.935 1.00 95.38 80 ALA A C 1
ATOM 581 O O . ALA A 1 80 ? 11.230 7.134 -0.942 1.00 95.38 80 ALA A O 1
ATOM 582 N N . VAL A 1 81 ? 12.842 5.624 -1.418 1.00 98.25 81 VAL A N 1
ATOM 583 C CA . VAL A 1 81 ? 11.968 4.481 -1.698 1.00 98.25 81 VAL A CA 1
ATOM 584 C C . VAL A 1 81 ? 12.022 3.540 -0.495 1.00 98.25 81 VAL A C 1
ATOM 586 O O . VAL A 1 81 ? 13.104 3.246 0.011 1.00 98.25 81 VAL A O 1
ATOM 589 N N . PHE A 1 82 ? 10.864 3.079 -0.037 1.00 98.31 82 PHE A N 1
ATOM 590 C CA . PHE A 1 82 ? 10.725 2.175 1.100 1.00 98.31 82 PHE A CA 1
ATOM 591 C C . PHE A 1 82 ? 10.198 0.822 0.627 1.00 98.31 82 PHE A C 1
ATOM 593 O O . PHE A 1 82 ? 9.215 0.786 -0.107 1.00 98.31 82 PHE A O 1
ATOM 600 N N . GLY A 1 83 ? 10.817 -0.272 1.074 1.00 97.94 83 GLY A N 1
ATOM 601 C CA . GLY A 1 83 ? 10.301 -1.634 0.912 1.00 97.94 83 GLY A CA 1
ATOM 602 C C . GLY A 1 83 ? 9.545 -2.086 2.162 1.00 97.94 83 GLY A C 1
ATOM 603 O O . GLY A 1 83 ? 9.973 -1.821 3.291 1.00 97.94 83 GLY A O 1
ATOM 604 N N . ARG A 1 84 ? 8.409 -2.768 1.993 1.00 98.00 84 ARG A N 1
ATOM 605 C CA . ARG A 1 84 ? 7.603 -3.240 3.127 1.00 98.00 84 ARG A CA 1
ATOM 606 C C . ARG A 1 84 ? 8.313 -4.372 3.871 1.00 98.00 84 ARG A C 1
ATOM 608 O O . ARG A 1 84 ? 8.810 -5.323 3.273 1.00 98.00 84 ARG A O 1
ATOM 615 N N . ARG A 1 85 ? 8.297 -4.314 5.204 1.00 97.12 85 ARG A N 1
ATOM 616 C CA . ARG A 1 85 ? 8.792 -5.382 6.083 1.00 97.12 85 ARG A CA 1
ATOM 617 C C . ARG A 1 85 ? 7.809 -5.670 7.203 1.00 97.12 85 ARG A C 1
ATOM 619 O O . ARG A 1 85 ? 7.117 -4.776 7.682 1.00 97.12 85 ARG A O 1
ATOM 626 N N . LEU A 1 86 ? 7.782 -6.929 7.627 1.00 96.75 86 LEU A N 1
ATOM 627 C CA . LEU A 1 86 ? 7.160 -7.343 8.876 1.00 96.75 86 LEU A CA 1
ATOM 628 C C . LEU A 1 86 ? 8.276 -7.526 9.903 1.00 96.75 86 LEU A C 1
ATOM 630 O O . LEU A 1 86 ? 9.214 -8.282 9.664 1.00 96.75 86 LEU A O 1
ATOM 634 N N . ALA A 1 87 ? 8.188 -6.813 11.020 1.00 94.81 87 ALA A N 1
ATOM 635 C CA . ALA A 1 87 ? 9.188 -6.854 12.077 1.00 94.81 87 ALA A CA 1
ATOM 636 C C . ALA A 1 87 ? 8.544 -7.264 13.400 1.00 94.81 87 ALA A C 1
ATOM 638 O O . ALA A 1 87 ? 7.404 -6.897 13.690 1.00 94.81 87 ALA A O 1
ATOM 639 N N . ALA A 1 88 ? 9.292 -8.005 14.216 1.00 95.31 88 ALA A N 1
ATOM 640 C CA . ALA A 1 88 ? 8.900 -8.261 15.592 1.00 95.31 88 ALA A CA 1
ATOM 641 C C . ALA A 1 88 ? 8.933 -6.947 16.386 1.00 95.31 88 ALA A C 1
ATOM 643 O O . ALA A 1 88 ? 9.919 -6.209 16.344 1.00 95.31 88 ALA A O 1
ATOM 644 N N . VAL A 1 89 ? 7.865 -6.672 17.132 1.00 91.56 89 VAL A N 1
ATOM 645 C CA . VAL A 1 89 ? 7.766 -5.495 18.001 1.00 91.56 89 VAL A CA 1
ATOM 646 C C . VAL A 1 89 ? 7.840 -5.955 19.450 1.00 91.56 89 VAL A C 1
ATOM 648 O O . VAL A 1 89 ? 7.174 -6.914 19.840 1.00 91.56 89 VAL A O 1
ATOM 651 N N . ARG A 1 90 ? 8.651 -5.272 20.266 1.00 90.31 90 ARG A N 1
ATOM 652 C CA . ARG A 1 90 ? 8.646 -5.490 21.716 1.00 90.31 90 ARG A CA 1
ATOM 653 C C . ARG A 1 90 ? 7.340 -4.953 22.284 1.00 90.31 90 ARG A C 1
ATOM 655 O O . ARG A 1 90 ? 7.004 -3.792 22.063 1.00 90.31 90 ARG A O 1
ATOM 662 N N . THR A 1 91 ? 6.623 -5.780 23.033 1.00 86.62 91 THR A N 1
ATOM 663 C CA . THR A 1 91 ? 5.432 -5.340 23.757 1.00 86.62 91 THR A CA 1
ATOM 664 C C . THR A 1 91 ? 5.835 -4.291 24.790 1.00 86.62 91 THR A C 1
ATOM 666 O O . THR A 1 91 ? 6.683 -4.555 25.644 1.00 86.62 91 THR A O 1
ATOM 669 N N . GLY A 1 92 ? 5.255 -3.095 24.698 1.00 84.44 92 GLY A N 1
ATOM 670 C CA . GLY A 1 92 ? 5.361 -2.097 25.761 1.00 84.44 92 GLY A CA 1
ATOM 671 C C . GLY A 1 92 ? 4.538 -2.501 26.986 1.00 84.44 92 GLY A C 1
ATOM 672 O O . GLY A 1 92 ? 3.790 -3.479 26.947 1.00 84.44 92 GLY A O 1
ATOM 673 N N . THR A 1 93 ? 4.641 -1.726 28.064 1.00 86.62 93 THR A N 1
ATOM 674 C CA . THR A 1 93 ? 3.739 -1.867 29.213 1.00 86.62 93 THR A CA 1
ATOM 675 C C . THR A 1 93 ? 2.299 -1.628 28.746 1.00 86.62 93 THR A C 1
ATOM 677 O O . THR A 1 93 ? 2.029 -0.559 28.184 1.00 86.62 93 THR A O 1
ATOM 680 N N . PRO A 1 94 ? 1.374 -2.587 28.936 1.00 84.56 94 PRO A N 1
ATOM 681 C CA . PRO A 1 94 ? -0.025 -2.384 28.594 1.00 84.56 94 PRO A CA 1
ATOM 682 C C . PRO A 1 94 ? -0.568 -1.164 29.332 1.00 84.56 94 PRO A C 1
ATOM 684 O O . PRO A 1 94 ? -0.288 -0.970 30.516 1.00 84.56 94 PRO A O 1
ATOM 687 N N . ARG A 1 95 ? -1.354 -0.336 28.642 1.00 85.94 95 ARG A N 1
ATOM 688 C CA . ARG A 1 95 ? -2.199 0.624 29.353 1.00 85.94 95 ARG A CA 1
ATOM 689 C C . ARG A 1 95 ? -3.311 -0.166 30.027 1.00 85.94 95 ARG A C 1
ATOM 691 O O . ARG A 1 95 ? -3.879 -1.055 29.395 1.00 85.94 95 ARG A O 1
ATOM 698 N N . ASP A 1 96 ? -3.619 0.186 31.266 1.00 90.00 96 ASP A N 1
ATOM 699 C CA . ASP A 1 96 ? -4.785 -0.345 31.960 1.00 90.00 96 ASP A CA 1
ATOM 700 C C . ASP A 1 96 ? -6.047 0.213 31.281 1.00 90.00 96 ASP A C 1
ATOM 702 O O . ASP A 1 96 ? -6.433 1.367 31.482 1.00 90.00 96 ASP A O 1
ATOM 706 N N . TRP A 1 97 ? -6.594 -0.546 30.330 1.00 91.06 97 TRP A N 1
ATOM 707 C CA . TRP A 1 97 ? -7.753 -0.151 29.536 1.00 91.06 97 TRP A CA 1
ATOM 708 C C . TRP A 1 97 ? -9.001 -0.830 30.092 1.00 91.06 97 TRP A C 1
ATOM 710 O O . TRP A 1 97 ? -9.206 -2.027 29.901 1.00 91.06 97 TRP A O 1
ATOM 720 N N . GLN A 1 98 ? -9.847 -0.039 30.752 1.00 94.31 98 GLN A N 1
ATOM 721 C CA . GLN A 1 98 ? -11.112 -0.486 31.326 1.00 94.31 98 GLN A CA 1
ATOM 722 C C . GLN A 1 98 ? -12.268 0.236 30.606 1.00 94.31 98 GLN A C 1
ATOM 724 O O . GLN A 1 98 ? -12.511 1.413 30.891 1.00 94.31 98 GLN A O 1
ATOM 729 N N . PRO A 1 99 ? -12.965 -0.400 29.640 1.00 94.56 99 PRO A N 1
ATOM 730 C CA . PRO A 1 99 ? -14.087 0.246 28.968 1.00 94.56 99 PRO A CA 1
ATOM 731 C C . PRO A 1 99 ? -15.225 0.493 29.961 1.00 94.56 99 PRO A C 1
ATOM 733 O O . PRO A 1 99 ? -15.478 -0.312 30.857 1.00 94.56 99 PRO A O 1
ATOM 736 N N . THR A 1 100 ? -15.938 1.599 29.781 1.00 95.31 100 THR A N 1
ATOM 737 C CA . THR A 1 100 ? -17.134 1.933 30.557 1.00 95.31 100 THR A CA 1
ATOM 738 C C . THR A 1 100 ? -18.356 1.964 29.640 1.00 95.31 100 THR A C 1
ATOM 740 O O . THR A 1 100 ? -18.248 2.229 28.443 1.00 95.31 100 THR A O 1
ATOM 743 N N . GLY A 1 101 ? -19.538 1.676 30.189 1.00 96.25 101 GLY A N 1
ATOM 744 C CA . GLY A 1 101 ? -20.783 1.668 29.418 1.00 96.25 101 GLY A CA 1
ATOM 745 C C . GLY A 1 101 ? -20.936 0.444 28.506 1.00 96.25 101 GLY A C 1
ATOM 746 O O . GLY A 1 101 ? -20.615 -0.675 28.896 1.00 96.25 101 GLY A O 1
ATOM 747 N N . THR A 1 102 ? -21.497 0.650 27.310 1.00 96.62 102 THR A N 1
ATOM 748 C CA . THR A 1 102 ? -21.813 -0.424 26.350 1.00 96.62 102 THR A CA 1
ATOM 749 C C . THR A 1 102 ? -20.727 -0.542 25.285 1.00 96.62 102 THR A C 1
ATOM 751 O O . THR A 1 102 ? -20.370 0.451 24.655 1.00 96.62 102 THR A O 1
ATOM 754 N N . VAL A 1 103 ? -20.246 -1.763 25.042 1.00 96.56 103 VAL A N 1
ATOM 755 C CA . VAL A 1 103 ? -19.288 -2.080 23.972 1.00 96.56 103 VAL A CA 1
ATOM 756 C C . VAL A 1 103 ? -20.025 -2.772 22.823 1.00 96.56 103 VAL A C 1
ATOM 758 O O . VAL A 1 103 ? -20.702 -3.775 23.038 1.00 96.56 103 VAL A O 1
ATOM 761 N N . LEU A 1 104 ? -19.887 -2.252 21.600 1.00 96.44 104 LEU A N 1
ATOM 762 C CA . LEU A 1 104 ? -20.400 -2.886 20.381 1.00 96.44 104 LEU A CA 1
ATOM 763 C C . LEU A 1 104 ? -19.353 -3.849 19.808 1.00 96.44 104 LEU A C 1
ATOM 765 O O . LEU A 1 104 ? -18.247 -3.429 19.476 1.00 96.44 104 LEU A O 1
ATOM 769 N N . ILE A 1 105 ? -19.729 -5.117 19.633 1.00 96.44 105 ILE A N 1
ATOM 770 C CA . ILE A 1 105 ? -18.916 -6.132 18.951 1.00 96.44 105 ILE A CA 1
ATOM 771 C C . ILE A 1 105 ? -19.644 -6.554 17.672 1.00 96.44 105 ILE A C 1
ATOM 773 O O . ILE A 1 105 ? -20.653 -7.258 17.712 1.00 96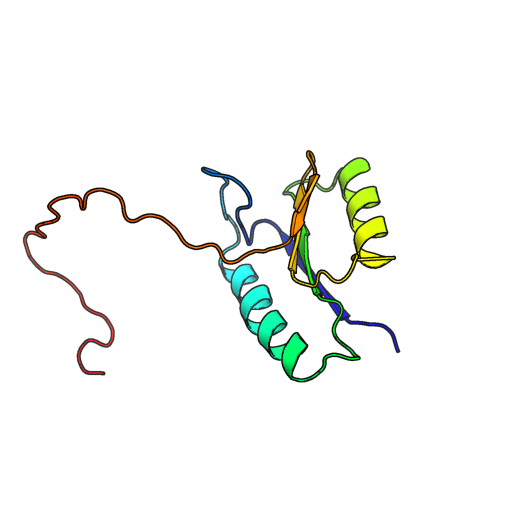.44 105 ILE A O 1
ATOM 777 N N . THR A 1 106 ? -19.143 -6.117 16.518 1.00 96.75 106 THR A N 1
ATOM 778 C CA . THR A 1 106 ? -19.662 -6.544 15.211 1.00 96.75 106 THR A CA 1
ATOM 779 C C . THR A 1 106 ? -19.224 -7.978 14.918 1.00 96.75 106 THR A C 1
ATOM 781 O O . THR A 1 106 ? -18.049 -8.288 15.088 1.00 96.75 106 THR A O 1
ATOM 784 N N . GLY A 1 107 ? -20.135 -8.850 14.471 1.00 96.06 107 GLY A N 1
ATOM 785 C CA . GLY A 1 107 ? -19.800 -10.260 14.222 1.00 96.06 107 GLY A CA 1
ATOM 786 C C . GLY A 1 107 ? -19.533 -11.075 15.496 1.00 96.06 107 GLY A C 1
ATOM 787 O O . GLY A 1 107 ? -18.924 -12.131 15.415 1.00 96.06 107 GLY A O 1
ATOM 788 N N . GLY A 1 108 ? -19.977 -10.609 16.671 1.00 94.69 108 GLY A N 1
ATOM 789 C CA . GLY A 1 108 ? -19.650 -11.209 17.975 1.00 94.69 108 GLY A CA 1
ATOM 790 C C . GLY A 1 108 ? -20.229 -12.602 18.261 1.00 94.69 108 GLY A C 1
ATOM 791 O O . GLY A 1 108 ? -20.079 -13.094 19.373 1.00 94.69 108 GLY A O 1
ATOM 792 N N . THR A 1 109 ? -20.904 -13.221 17.294 1.00 93.56 109 THR A N 1
ATOM 793 C CA . THR A 1 109 ? -21.407 -14.604 17.371 1.00 93.56 109 THR A CA 1
ATOM 794 C C . THR A 1 109 ? -20.722 -15.537 16.369 1.00 93.56 109 THR A C 1
ATOM 796 O O . THR A 1 109 ? -21.208 -16.650 16.168 1.00 93.56 109 THR A O 1
ATOM 799 N N . GLY A 1 110 ? -19.688 -15.050 15.673 1.00 78.62 110 GLY A N 1
ATOM 800 C CA . GLY A 1 110 ? -18.872 -15.825 14.737 1.00 78.62 110 GLY A CA 1
ATOM 801 C C . GLY A 1 110 ? -17.774 -16.632 15.414 1.00 78.62 110 GLY A C 1
ATOM 802 O O . GLY A 1 110 ? -17.431 -16.319 16.576 1.00 78.62 110 GLY A O 1
#

pLDDT: mean 95.6, std 3.73, range [78.62, 98.75]

Radius of gyration: 18.0 Å; chains: 1; bounding box: 38×33×54 Å

Foldseek 3Di:
DAADEAEAELCDDPDPPRGRPCVVCVVVQVVLVVCCVVPVPRHQAYEYEYPDCDPQQVVVVVVCRVPVPPARYWYGDPVDIDGDDDDDDDDDDDDPDDDDDDDDDPPVVD

Sequence (110 aa):
DAPLWCLTRGAVAVSPGESVPAPLQAAVHGLGRVAALEYPHRWGGTVDLPDTLDERSAERLAAVLADPGGEDQLAVRPAAVFGRRLAAVRTGTPRDWQPTGTVLITGGTG